Protein AF-A0A6V8K6U1-F1 (afdb_monomer_lite)

Foldseek 3Di:
DFLQVPDDPVRVVVLVVVLPDPVVVVLCVVVVNPSRLSSQQSVLQVVQVVPPPDGVVVLVPQPSVVCRVVRHHSVVSSVVSVVVVCVPPDPPDPDD

Structure (mmCIF, N/CA/C/O backbone):
data_AF-A0A6V8K6U1-F1
#
_entry.id   AF-A0A6V8K6U1-F1
#
loop_
_atom_site.group_PDB
_atom_site.id
_atom_site.type_symbol
_atom_site.label_atom_id
_atom_site.label_alt_id
_atom_site.label_comp_id
_atom_site.label_asym_id
_atom_site.label_entity_id
_atom_site.label_seq_id
_atom_site.pdbx_PDB_ins_code
_atom_site.Cartn_x
_atom_site.Cartn_y
_atom_site.Cartn_z
_atom_site.occupancy
_atom_site.B_iso_or_equiv
_atom_site.auth_seq_id
_atom_site.auth_comp_id
_atom_site.auth_asym_id
_atom_site.auth_atom_id
_atom_site.pdbx_PDB_model_num
ATOM 1 N N . MET A 1 1 ? -10.535 -13.620 4.752 1.00 70.25 1 MET A N 1
ATOM 2 C CA . MET A 1 1 ? -9.834 -12.761 5.729 1.00 70.25 1 MET A CA 1
ATOM 3 C C . MET A 1 1 ? -8.554 -12.266 5.084 1.00 70.25 1 MET A C 1
ATOM 5 O O . MET A 1 1 ? -7.678 -13.071 4.781 1.00 70.25 1 MET A O 1
ATOM 9 N N . THR A 1 2 ? -8.513 -10.972 4.802 1.00 85.06 2 THR A N 1
ATOM 10 C CA . THR A 1 2 ? -7.471 -10.275 4.040 1.00 85.06 2 THR A CA 1
ATOM 11 C C . THR A 1 2 ? -6.296 -9.868 4.932 1.00 85.06 2 THR A C 1
ATOM 13 O O . THR A 1 2 ? -6.357 -9.999 6.156 1.00 85.06 2 THR A O 1
ATOM 16 N N . TRP A 1 3 ? -5.209 -9.358 4.342 1.00 91.50 3 TRP A N 1
ATOM 17 C CA . TRP A 1 3 ? -4.111 -8.766 5.118 1.00 91.50 3 TRP A CA 1
ATOM 18 C C . TRP A 1 3 ? -4.590 -7.601 6.000 1.00 91.50 3 TRP A C 1
ATOM 20 O O . TRP A 1 3 ? -4.124 -7.461 7.133 1.00 91.50 3 TRP A O 1
ATOM 30 N N . TRP A 1 4 ? -5.544 -6.804 5.506 1.00 89.50 4 TRP A N 1
ATOM 31 C CA . TRP A 1 4 ? -6.114 -5.664 6.224 1.00 89.50 4 TRP A CA 1
ATOM 32 C C . TRP A 1 4 ? -6.865 -6.084 7.494 1.00 89.50 4 TRP A C 1
ATOM 34 O O . TRP A 1 4 ? -6.661 -5.492 8.556 1.00 89.50 4 TRP A O 1
ATOM 44 N N . ASP A 1 5 ? -7.645 -7.166 7.412 1.00 89.19 5 ASP A N 1
ATOM 45 C CA . ASP A 1 5 ? -8.419 -7.708 8.541 1.00 89.19 5 ASP A CA 1
ATOM 46 C C . ASP A 1 5 ? -7.528 -8.206 9.693 1.00 89.19 5 ASP A C 1
ATOM 48 O O . ASP A 1 5 ? -7.988 -8.358 10.821 1.00 89.19 5 ASP A O 1
ATOM 52 N N . ARG A 1 6 ? -6.247 -8.480 9.414 1.00 90.62 6 ARG A N 1
ATOM 53 C CA . ARG A 1 6 ? -5.262 -8.945 10.404 1.00 90.62 6 ARG A CA 1
ATOM 54 C C . ARG A 1 6 ? -4.547 -7.800 11.127 1.00 90.62 6 ARG A C 1
ATOM 56 O O . ARG A 1 6 ? -3.770 -8.067 12.041 1.00 90.62 6 ARG A O 1
ATOM 63 N N . GLN A 1 7 ? -4.753 -6.551 10.707 1.00 90.44 7 GLN A N 1
ATOM 64 C CA . GLN A 1 7 ? -4.106 -5.394 11.323 1.00 90.44 7 GLN A CA 1
ATOM 65 C C . GLN A 1 7 ? -4.836 -4.972 12.599 1.00 90.44 7 GLN A C 1
ATOM 67 O O . GLN A 1 7 ? -6.062 -4.983 12.672 1.00 90.44 7 GLN A O 1
ATOM 72 N N . THR A 1 8 ? -4.079 -4.546 13.606 1.00 92.69 8 THR A N 1
ATOM 73 C CA . THR A 1 8 ? -4.651 -3.955 14.824 1.00 92.69 8 THR A CA 1
ATOM 74 C C . THR A 1 8 ? -5.183 -2.546 14.551 1.00 92.69 8 THR A C 1
ATOM 76 O O . THR A 1 8 ? -4.698 -1.857 13.653 1.00 92.69 8 THR A O 1
ATOM 79 N N . ALA A 1 9 ? -6.118 -2.060 15.374 1.00 87.94 9 ALA A N 1
ATOM 80 C CA . ALA A 1 9 ? -6.650 -0.696 15.253 1.00 87.94 9 ALA A CA 1
ATOM 81 C C . ALA A 1 9 ? -5.540 0.377 15.243 1.00 87.94 9 ALA A C 1
ATOM 83 O O . ALA A 1 9 ? -5.588 1.324 14.461 1.00 87.94 9 ALA A O 1
ATOM 84 N N . HIS A 1 10 ? -4.490 0.184 16.048 1.00 89.88 10 HIS A N 1
ATOM 85 C CA . HIS A 1 10 ? -3.325 1.070 16.083 1.00 89.88 10 HIS A CA 1
ATOM 86 C C . HIS A 1 10 ? -2.575 1.126 14.739 1.00 89.88 10 HIS A C 1
ATOM 88 O O . HIS A 1 10 ? -2.087 2.181 14.347 1.00 89.88 10 HIS A O 1
ATOM 94 N N . GLN A 1 11 ? -2.489 0.007 14.013 1.00 88.81 11 GLN A N 1
ATOM 95 C CA . GLN A 1 11 ? -1.857 -0.054 12.690 1.00 88.81 11 GLN A CA 1
ATOM 96 C C . GLN A 1 11 ? -2.772 0.487 11.586 1.00 88.81 11 GLN A C 1
ATOM 98 O O . GLN A 1 11 ? -2.289 1.109 10.643 1.00 88.81 11 GLN A O 1
ATOM 103 N N . GLN A 1 12 ? -4.085 0.282 11.705 1.00 90.94 12 GLN A N 1
ATOM 104 C CA . GLN A 1 12 ? -5.058 0.733 10.709 1.00 90.94 12 GLN A CA 1
ATOM 105 C C . GLN A 1 12 ? -5.203 2.259 10.673 1.00 90.94 12 GLN A C 1
ATOM 107 O O . GLN A 1 12 ? -5.328 2.825 9.590 1.00 90.94 12 GLN A O 1
ATOM 112 N N . LEU A 1 13 ? -5.142 2.938 11.824 1.00 90.12 13 LEU A N 1
ATOM 113 C CA . LEU A 1 13 ? -5.306 4.395 11.935 1.00 90.12 13 LEU A CA 1
ATOM 114 C C . LEU A 1 13 ? -4.389 5.218 11.004 1.00 90.12 13 LEU A C 1
ATOM 116 O O . LEU A 1 13 ? -4.915 6.005 10.212 1.00 90.12 13 LEU A O 1
ATOM 120 N N . PRO A 1 14 ? -3.049 5.063 11.034 1.00 91.56 14 PRO A N 1
ATOM 121 C CA . PRO A 1 14 ? -2.172 5.829 10.149 1.00 91.56 14 PRO A CA 1
ATOM 122 C C . PRO A 1 14 ? -2.378 5.479 8.670 1.00 91.56 14 PRO A C 1
ATOM 124 O O . PRO A 1 14 ? -2.253 6.351 7.812 1.00 91.56 14 PRO A O 1
ATOM 127 N N . ILE A 1 15 ? -2.736 4.229 8.356 1.00 92.25 15 ILE A N 1
ATOM 128 C CA . ILE A 1 15 ? -2.993 3.794 6.977 1.00 92.25 15 ILE A CA 1
ATOM 129 C C . ILE A 1 15 ? -4.287 4.426 6.453 1.00 92.25 15 ILE A C 1
ATOM 131 O O . ILE A 1 15 ? -4.302 4.970 5.352 1.00 92.25 15 ILE A O 1
ATOM 135 N N . ALA A 1 16 ? -5.349 4.430 7.260 1.00 91.56 16 ALA A N 1
ATOM 136 C CA . ALA A 1 16 ? -6.616 5.072 6.929 1.00 91.56 16 ALA A CA 1
ATOM 137 C C . ALA A 1 16 ? -6.451 6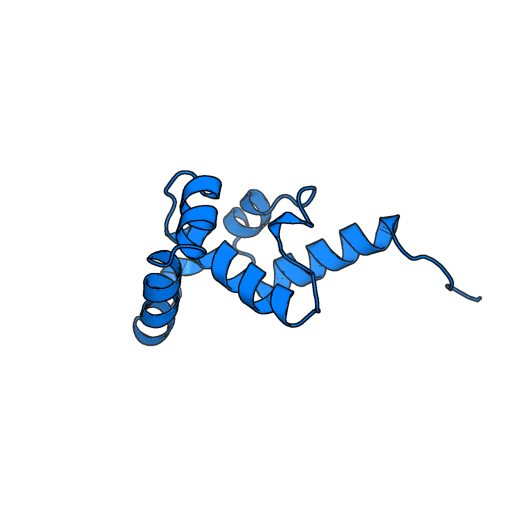.589 6.735 1.00 91.56 16 ALA A C 1
ATOM 139 O O . ALA A 1 16 ? -6.956 7.147 5.760 1.00 91.56 16 ALA A O 1
ATOM 140 N N . ALA A 1 17 ? -5.677 7.252 7.601 1.00 92.06 17 ALA A N 1
ATOM 141 C CA . ALA A 1 17 ? -5.326 8.662 7.426 1.00 92.06 17 ALA A CA 1
ATOM 142 C C . ALA A 1 17 ? -4.548 8.900 6.118 1.00 92.06 17 ALA A C 1
ATOM 144 O O . ALA A 1 17 ? -4.816 9.858 5.392 1.00 92.06 17 ALA A O 1
ATOM 145 N N . GLY A 1 18 ? -3.624 7.998 5.777 1.00 91.44 18 GLY A N 1
ATOM 146 C CA . GLY A 1 18 ? -2.902 8.029 4.509 1.00 91.44 18 GLY A CA 1
ATOM 147 C C . GLY A 1 18 ? -3.817 7.860 3.290 1.00 91.44 18 GLY A C 1
ATOM 148 O O . GLY A 1 18 ? -3.647 8.585 2.309 1.00 91.44 18 GLY A O 1
ATOM 149 N N . LEU A 1 19 ? -4.822 6.981 3.357 1.00 92.69 19 LEU A N 1
ATOM 150 C CA . LEU A 1 19 ? -5.819 6.790 2.294 1.00 92.69 19 LEU A CA 1
ATOM 151 C C . LEU A 1 19 ? -6.706 8.021 2.072 1.00 92.69 19 LEU A C 1
ATOM 153 O O . LEU A 1 19 ? -7.062 8.311 0.931 1.00 92.69 19 LEU A O 1
ATOM 157 N N . ALA A 1 20 ? -7.001 8.781 3.128 1.00 91.94 20 ALA A N 1
ATOM 158 C CA . ALA A 1 20 ? -7.752 10.035 3.036 1.00 91.94 20 ALA A CA 1
ATOM 159 C C . ALA A 1 20 ? -6.958 11.185 2.378 1.00 91.94 20 ALA A C 1
ATOM 161 O O . ALA A 1 20 ? -7.525 12.226 2.044 1.00 91.94 20 AL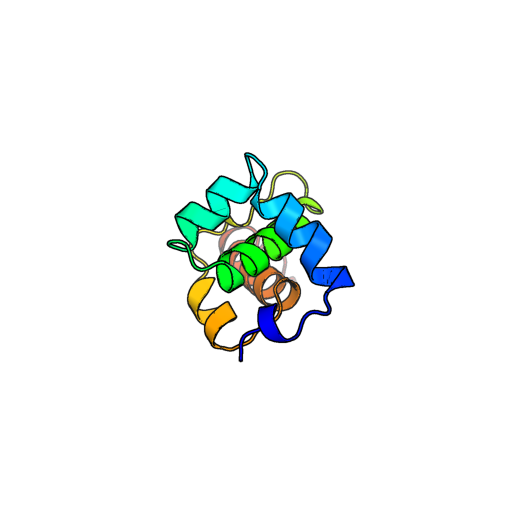A A O 1
ATOM 162 N N . SER A 1 21 ? -5.645 11.026 2.180 1.00 91.94 21 SER A N 1
ATOM 163 C CA . SER A 1 21 ? -4.809 12.038 1.530 1.00 91.94 21 SER A CA 1
ATOM 164 C C . SER A 1 21 ? -4.992 12.073 0.005 1.00 91.94 21 SER A C 1
ATOM 166 O O . SER A 1 21 ? -5.455 11.117 -0.620 1.00 91.94 21 SER A O 1
ATOM 168 N N . LYS A 1 22 ? -4.528 13.157 -0.638 1.00 89.31 22 LYS A N 1
ATOM 169 C CA . LYS A 1 22 ? -4.510 13.273 -2.110 1.00 89.31 22 LYS A CA 1
ATOM 170 C C . LYS A 1 22 ? -3.781 12.095 -2.773 1.00 89.31 22 LYS A C 1
ATOM 172 O O . LYS A 1 22 ? -4.272 11.569 -3.767 1.00 89.31 22 LYS A O 1
ATOM 177 N N . ARG A 1 23 ? -2.650 11.657 -2.211 1.00 85.94 23 ARG A N 1
ATOM 178 C CA . ARG A 1 23 ? -1.905 10.481 -2.693 1.00 85.94 23 ARG A CA 1
ATOM 179 C C . ARG A 1 23 ? -2.692 9.189 -2.451 1.00 85.94 23 ARG A C 1
ATOM 181 O O . ARG A 1 23 ? -2.845 8.392 -3.366 1.00 85.94 23 ARG A O 1
ATOM 188 N N . GLY A 1 24 ? -3.276 9.034 -1.264 1.00 88.81 24 GLY A N 1
ATOM 189 C CA . GLY A 1 24 ? -4.156 7.913 -0.914 1.00 88.81 24 GLY A CA 1
ATOM 190 C C . GLY A 1 24 ? -5.312 7.699 -1.895 1.00 88.81 24 GLY A C 1
ATOM 191 O O . GLY A 1 24 ? -5.609 6.566 -2.276 1.00 88.81 24 GLY A O 1
ATOM 192 N N . SER A 1 25 ? -5.899 8.794 -2.391 1.00 91.25 25 SER A N 1
ATOM 193 C CA . SER A 1 25 ? -6.997 8.746 -3.364 1.00 91.25 25 SER A CA 1
ATOM 194 C C . SER A 1 25 ? -6.634 8.046 -4.681 1.00 91.25 25 SER A C 1
ATOM 196 O O . SER A 1 25 ? -7.511 7.481 -5.335 1.00 91.25 25 SER A O 1
ATOM 198 N N . GLN A 1 26 ? -5.352 8.034 -5.065 1.00 91.00 26 GLN A N 1
ATOM 199 C CA . GLN A 1 26 ? -4.886 7.319 -6.254 1.00 91.00 26 GLN A CA 1
ATOM 200 C C . GLN A 1 26 ? -4.967 5.802 -6.045 1.00 91.00 26 GLN A C 1
ATOM 202 O O . GLN A 1 26 ? -5.489 5.101 -6.910 1.00 91.00 26 GLN A O 1
ATOM 207 N N . PHE A 1 27 ? -4.558 5.305 -4.874 1.00 92.12 27 PHE A N 1
ATOM 208 C CA . PHE A 1 27 ? -4.668 3.883 -4.531 1.00 92.12 27 PHE A CA 1
ATOM 209 C C . PHE A 1 27 ? -6.120 3.439 -4.378 1.00 92.12 27 PHE A C 1
ATOM 211 O O . PHE A 1 27 ? -6.470 2.356 -4.830 1.00 92.12 27 PHE A O 1
ATOM 218 N N . MET A 1 28 ? -6.987 4.292 -3.826 1.00 93.88 28 MET A N 1
ATOM 219 C CA . MET A 1 28 ? -8.428 4.018 -3.758 1.00 93.88 28 MET A CA 1
ATOM 220 C C . MET A 1 28 ? -9.060 3.861 -5.145 1.00 93.88 28 MET A C 1
ATOM 222 O O . MET A 1 28 ? -9.858 2.947 -5.361 1.00 93.88 28 MET A O 1
ATOM 226 N N . ARG A 1 29 ? -8.686 4.726 -6.098 1.00 92.06 29 ARG A N 1
ATOM 227 C CA . ARG A 1 29 ? -9.141 4.621 -7.492 1.00 92.06 29 ARG A CA 1
ATOM 228 C C . ARG A 1 29 ? -8.616 3.355 -8.158 1.00 92.06 29 ARG A C 1
ATOM 230 O O . ARG A 1 29 ? -9.401 2.643 -8.772 1.00 92.06 29 ARG A O 1
ATOM 237 N N . TYR A 1 30 ? -7.324 3.065 -8.004 1.00 90.12 30 TYR A N 1
ATOM 238 C CA . TYR A 1 30 ? -6.706 1.855 -8.552 1.00 90.12 30 TYR A CA 1
ATOM 239 C C . TYR A 1 30 ? -7.362 0.581 -7.999 1.00 90.12 30 TYR A C 1
ATOM 241 O O . TYR A 1 30 ? -7.653 -0.348 -8.742 1.00 90.12 30 TYR A O 1
ATOM 249 N N . ALA A 1 31 ? -7.656 0.557 -6.699 1.00 92.44 31 ALA A N 1
ATOM 250 C CA . ALA A 1 31 ? -8.271 -0.578 -6.023 1.00 92.44 31 ALA A CA 1
ATOM 251 C C . ALA A 1 31 ? -9.780 -0.734 -6.291 1.00 92.44 31 ALA A C 1
ATOM 253 O O . ALA A 1 31 ? -10.397 -1.642 -5.739 1.00 92.44 31 ALA A O 1
ATOM 254 N N . GLY A 1 32 ? -10.407 0.148 -7.079 1.00 92.06 32 GLY A N 1
ATOM 255 C CA . GLY A 1 32 ? -11.845 0.074 -7.352 1.00 92.06 32 GLY A CA 1
ATOM 256 C C . GLY A 1 32 ? -12.715 0.225 -6.097 1.00 92.06 32 GLY A C 1
ATOM 257 O O . GLY A 1 32 ? -13.739 -0.440 -5.981 1.00 92.06 32 GLY A O 1
ATOM 258 N N . ASN A 1 33 ? -12.309 1.088 -5.157 1.00 87.88 33 ASN A N 1
ATOM 259 C CA . ASN A 1 33 ? -12.923 1.277 -3.831 1.00 87.88 33 ASN A CA 1
ATOM 260 C C . ASN A 1 33 ? -12.774 0.104 -2.839 1.00 87.88 33 ASN A C 1
ATOM 262 O O . ASN A 1 33 ? -13.375 0.139 -1.763 1.00 87.88 33 ASN A O 1
ATOM 266 N N . ASP A 1 34 ? -11.948 -0.902 -3.135 1.00 94.19 34 ASP A N 1
ATOM 267 C CA . ASP A 1 34 ? -11.549 -1.910 -2.148 1.00 94.19 34 ASP A CA 1
ATOM 268 C C . ASP A 1 34 ? -10.573 -1.289 -1.134 1.00 94.19 34 ASP A C 1
ATOM 270 O O . ASP A 1 34 ? -9.383 -1.121 -1.405 1.00 94.19 34 ASP A O 1
ATOM 274 N N . HIS A 1 35 ? -11.083 -0.927 0.047 1.00 92.25 35 HIS A N 1
ATOM 275 C CA . HIS A 1 35 ? -10.285 -0.298 1.103 1.00 92.25 35 HIS A CA 1
ATOM 276 C C . HIS A 1 35 ? -9.120 -1.168 1.581 1.00 92.25 35 HIS A C 1
ATOM 278 O O . HIS A 1 35 ? -8.043 -0.637 1.851 1.00 92.25 35 HIS A O 1
ATOM 284 N N . GLY A 1 36 ? -9.318 -2.484 1.701 1.00 94.00 36 GLY A N 1
ATOM 285 C CA . GLY A 1 36 ? -8.279 -3.382 2.202 1.00 94.00 36 GLY A CA 1
ATOM 286 C C . GLY A 1 36 ? -7.129 -3.497 1.208 1.00 94.00 36 GLY A C 1
ATOM 287 O O . GLY A 1 36 ? -5.959 -3.413 1.589 1.00 94.00 36 GLY A O 1
ATOM 288 N N . PHE A 1 37 ? -7.467 -3.592 -0.078 1.00 95.38 37 PHE A N 1
ATOM 289 C CA . PHE A 1 37 ? -6.474 -3.611 -1.142 1.00 95.38 37 PHE A CA 1
ATOM 290 C C . PHE A 1 37 ? -5.788 -2.247 -1.316 1.00 95.38 37 PHE A C 1
ATOM 292 O O . PHE A 1 37 ? -4.565 -2.184 -1.421 1.00 95.38 37 PHE A O 1
ATOM 299 N N . ALA A 1 38 ? -6.530 -1.138 -1.251 1.00 94.75 38 ALA A N 1
ATOM 300 C CA . ALA A 1 38 ? -5.953 0.206 -1.309 1.00 94.75 38 ALA A CA 1
ATOM 301 C C . ALA A 1 38 ? -4.977 0.470 -0.152 1.00 94.75 38 ALA A C 1
ATOM 303 O O . ALA A 1 38 ? -3.888 1.006 -0.366 1.00 94.75 38 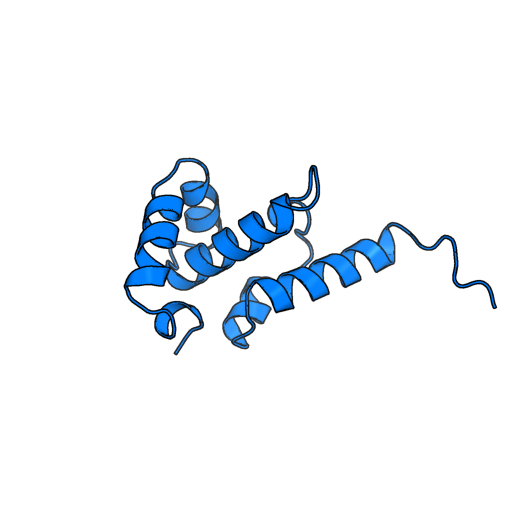ALA A O 1
ATOM 304 N N . ALA A 1 39 ? -5.343 0.069 1.069 1.00 95.19 39 ALA A N 1
ATOM 305 C CA . ALA A 1 39 ? -4.482 0.143 2.247 1.00 95.19 39 ALA A CA 1
ATOM 306 C C . ALA A 1 39 ? -3.186 -0.650 2.040 1.00 95.19 39 ALA A C 1
ATOM 308 O O . ALA A 1 39 ? -2.094 -0.161 2.331 1.00 95.19 39 ALA A O 1
ATOM 309 N N . TRP A 1 40 ? -3.309 -1.861 1.501 1.00 96.06 40 TRP A N 1
ATOM 310 C CA . TRP A 1 40 ? -2.182 -2.731 1.196 1.00 96.06 40 TRP A CA 1
ATOM 311 C C . TRP A 1 40 ? -1.236 -2.107 0.153 1.00 96.06 40 TRP A C 1
ATOM 313 O O . TRP A 1 40 ? -0.023 -2.076 0.372 1.00 96.06 40 TRP A O 1
ATOM 323 N N . LEU A 1 41 ? -1.782 -1.523 -0.921 1.00 94.62 41 LEU A N 1
ATOM 324 C CA . LEU A 1 41 ? -1.019 -0.817 -1.958 1.00 94.62 41 LEU A CA 1
ATOM 325 C C . LEU A 1 41 ? -0.300 0.415 -1.404 1.00 94.62 41 LEU A C 1
ATOM 327 O O . LEU A 1 41 ? 0.884 0.604 -1.660 1.00 94.62 41 LEU A O 1
ATOM 331 N N . LEU A 1 42 ? -0.981 1.230 -0.596 1.00 93.75 42 LEU A N 1
ATOM 332 C CA . LEU A 1 42 ? -0.380 2.414 0.020 1.00 93.75 42 LEU A CA 1
ATOM 333 C C . LEU A 1 42 ? 0.830 2.046 0.894 1.00 93.75 42 LEU A C 1
ATOM 335 O O . LEU A 1 42 ? 1.843 2.752 0.894 1.00 93.75 42 LEU A O 1
ATOM 339 N N . VAL A 1 43 ? 0.743 0.940 1.636 1.00 93.69 43 VAL A N 1
ATOM 340 C CA . VAL A 1 43 ? 1.866 0.432 2.433 1.00 93.69 43 VAL A CA 1
ATOM 341 C C . VAL A 1 43 ? 2.995 -0.059 1.529 1.00 93.69 43 VAL A C 1
ATOM 343 O O . VAL A 1 43 ? 4.148 0.283 1.787 1.00 93.69 43 VAL A O 1
ATOM 346 N N . ALA A 1 44 ? 2.689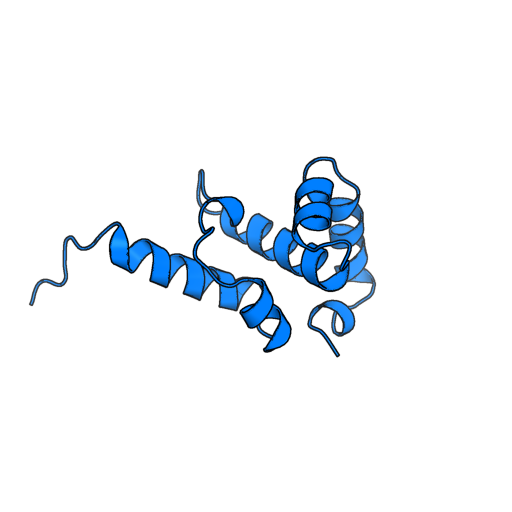 -0.801 0.459 1.00 92.94 44 ALA A N 1
ATOM 347 C CA . ALA A 1 44 ? 3.691 -1.223 -0.522 1.00 92.94 44 ALA A CA 1
ATOM 348 C C . ALA A 1 44 ? 4.415 -0.014 -1.143 1.00 92.94 44 ALA A C 1
ATOM 350 O O . ALA A 1 44 ? 5.641 0.016 -1.169 1.00 92.94 44 ALA A O 1
ATOM 351 N N . ASP A 1 45 ? 3.687 1.029 -1.538 1.00 91.12 45 ASP A N 1
ATOM 352 C CA . ASP A 1 45 ? 4.257 2.256 -2.105 1.00 91.12 45 ASP A CA 1
ATOM 353 C C . ASP A 1 45 ? 5.082 3.055 -1.090 1.00 91.12 45 ASP A C 1
ATOM 355 O O . ASP A 1 45 ? 6.128 3.613 -1.406 1.00 91.12 45 ASP A O 1
ATOM 359 N N . THR A 1 46 ? 4.661 3.075 0.173 1.00 89.81 46 THR A N 1
ATOM 360 C CA . THR A 1 46 ? 5.436 3.701 1.254 1.00 89.81 46 THR A CA 1
ATOM 361 C C . THR A 1 46 ? 6.759 2.973 1.499 1.00 89.81 46 THR A C 1
ATOM 363 O O . THR A 1 46 ? 7.763 3.608 1.823 1.00 89.81 46 THR A O 1
ATOM 366 N N . LEU A 1 47 ? 6.778 1.649 1.331 1.00 89.06 47 LEU A N 1
ATOM 367 C CA . LEU A 1 47 ? 8.006 0.857 1.369 1.00 89.06 47 LEU A CA 1
ATOM 368 C C . LEU A 1 47 ? 8.863 1.095 0.117 1.00 89.06 47 LEU A C 1
ATOM 370 O O . LEU A 1 47 ? 10.078 1.225 0.255 1.00 89.06 47 LEU A O 1
ATOM 374 N N . ALA A 1 48 ? 8.244 1.215 -1.061 1.00 85.19 48 ALA A N 1
ATOM 375 C CA . ALA A 1 48 ? 8.923 1.472 -2.331 1.00 85.19 48 ALA A CA 1
ATOM 376 C C . ALA A 1 48 ? 9.656 2.819 -2.336 1.00 85.19 48 ALA A C 1
ATOM 378 O O . ALA A 1 48 ? 10.820 2.857 -2.710 1.00 85.19 48 ALA A O 1
ATOM 379 N N . LEU A 1 49 ? 9.048 3.883 -1.794 1.00 79.75 49 LEU A N 1
ATOM 380 C CA . LEU A 1 49 ? 9.660 5.218 -1.702 1.00 79.75 49 LEU A CA 1
ATOM 381 C C . LEU A 1 49 ? 10.948 5.293 -0.866 1.00 79.75 49 LEU A C 1
ATOM 383 O O . LEU A 1 49 ? 11.634 6.315 -0.890 1.00 79.75 49 LEU A O 1
ATOM 387 N N . ARG A 1 50 ? 11.300 4.240 -0.116 1.00 77.81 50 ARG A N 1
ATOM 388 C CA . ARG A 1 50 ? 12.641 4.132 0.486 1.00 77.81 50 ARG A CA 1
ATOM 389 C C . ARG A 1 50 ? 13.735 3.995 -0.579 1.00 77.81 50 ARG A C 1
ATOM 391 O O . ARG A 1 50 ? 14.899 4.242 -0.281 1.00 77.81 50 ARG A O 1
ATOM 398 N N . HIS A 1 51 ? 13.352 3.639 -1.801 1.00 71.62 51 HIS A N 1
ATOM 399 C CA . HIS A 1 51 ? 14.164 3.674 -3.003 1.00 71.62 51 HIS A CA 1
ATOM 400 C C . HIS A 1 51 ? 13.837 4.969 -3.768 1.00 71.62 51 HIS A C 1
ATOM 402 O O . HIS A 1 51 ? 12.682 5.184 -4.148 1.00 71.62 51 HIS A O 1
ATOM 408 N N . PRO A 1 52 ? 14.816 5.871 -3.966 1.00 71.56 52 PRO A N 1
ATOM 409 C CA . PRO A 1 52 ? 14.575 7.151 -4.622 1.00 71.56 52 PRO A CA 1
ATOM 410 C C . PRO A 1 52 ? 13.960 6.973 -6.013 1.00 71.56 52 PRO A C 1
ATOM 412 O O . PRO A 1 52 ? 14.541 6.311 -6.867 1.00 71.56 52 PRO A O 1
ATOM 415 N N . GLY A 1 53 ? 12.800 7.594 -6.236 1.00 66.50 53 GLY A N 1
ATOM 416 C CA . GLY A 1 53 ? 12.141 7.619 -7.543 1.00 66.50 53 GLY A CA 1
ATOM 417 C C . GLY A 1 53 ? 11.373 6.352 -7.926 1.00 66.50 53 GLY A C 1
ATOM 418 O O . GLY A 1 53 ? 10.991 6.251 -9.083 1.00 66.50 53 GLY A O 1
ATOM 419 N N . VAL A 1 54 ? 11.134 5.417 -6.997 1.00 75.81 54 VAL A N 1
ATOM 420 C CA . VAL A 1 54 ? 10.369 4.188 -7.271 1.00 75.81 54 VAL A CA 1
ATOM 421 C C . VAL A 1 54 ? 9.003 4.238 -6.586 1.00 75.81 54 VAL A C 1
ATOM 423 O O . VAL A 1 54 ? 8.914 4.241 -5.356 1.00 75.81 54 VAL A O 1
ATOM 426 N N . SER A 1 55 ? 7.935 4.238 -7.383 1.00 82.25 55 SER A N 1
ATOM 427 C CA . SER A 1 55 ? 6.563 3.969 -6.946 1.00 82.25 55 SER A CA 1
ATOM 428 C C . SER A 1 55 ? 6.119 2.581 -7.404 1.00 82.25 55 SER A C 1
ATOM 430 O O . SER A 1 55 ? 6.567 2.068 -8.426 1.00 82.25 55 SER A O 1
ATOM 432 N N . ILE A 1 56 ? 5.166 1.972 -6.694 1.00 83.00 56 ILE A N 1
ATOM 433 C CA . ILE A 1 56 ? 4.525 0.738 -7.186 1.00 83.00 56 ILE A CA 1
ATOM 434 C C . ILE A 1 56 ? 3.779 0.952 -8.507 1.00 83.00 56 ILE A C 1
ATOM 436 O O . ILE A 1 56 ? 3.525 -0.009 -9.226 1.00 83.00 56 ILE A O 1
ATOM 440 N N . LEU A 1 57 ? 3.422 2.201 -8.821 1.00 80.38 57 LEU A N 1
ATOM 441 C CA . LEU A 1 57 ? 2.791 2.556 -10.088 1.00 80.38 57 LEU A CA 1
ATOM 442 C C . LEU A 1 57 ? 3.774 2.472 -11.264 1.00 80.38 57 LEU A C 1
ATOM 444 O O . LEU A 1 57 ? 3.330 2.256 -12.386 1.00 80.38 57 LEU A O 1
ATOM 448 N N . ASP A 1 58 ? 5.081 2.578 -11.003 1.00 78.81 58 ASP A N 1
ATOM 449 C CA . ASP A 1 58 ? 6.135 2.373 -12.006 1.00 78.81 58 ASP A CA 1
ATOM 450 C C . ASP A 1 58 ? 6.397 0.878 -12.255 1.00 78.81 58 ASP A C 1
ATOM 452 O O . ASP A 1 58 ? 6.958 0.494 -13.275 1.00 78.81 58 ASP A O 1
ATOM 456 N N . LEU A 1 59 ? 5.950 0.019 -11.337 1.00 76.75 59 LEU A N 1
ATOM 457 C CA . LEU A 1 59 ? 6.023 -1.441 -11.419 1.00 76.75 59 LEU A CA 1
ATOM 458 C C . LEU A 1 59 ? 4.708 -2.014 -11.984 1.00 76.75 59 LEU A C 1
ATOM 460 O O . LEU A 1 59 ? 4.165 -2.991 -11.460 1.00 76.75 59 LEU A O 1
ATOM 464 N N . SER A 1 60 ? 4.146 -1.366 -13.011 1.00 65.81 60 SER A N 1
ATOM 465 C CA . SER A 1 60 ? 2.782 -1.621 -13.499 1.00 65.81 60 SER A CA 1
ATOM 466 C C . SER A 1 60 ? 2.543 -3.038 -14.026 1.00 65.81 60 SER A C 1
ATOM 468 O O . SER A 1 60 ? 1.399 -3.488 -14.032 1.00 65.81 60 SER A O 1
ATOM 470 N N . ASP A 1 61 ? 3.600 -3.747 -14.428 1.00 72.69 61 ASP A N 1
ATOM 471 C CA . ASP A 1 61 ? 3.514 -5.112 -14.962 1.00 72.69 61 ASP A CA 1
ATOM 472 C C . ASP A 1 61 ? 3.346 -6.182 -13.869 1.00 72.69 61 ASP A C 1
ATOM 474 O O . ASP A 1 61 ? 3.059 -7.345 -14.159 1.00 72.69 61 ASP A O 1
ATOM 478 N N . TRP A 1 62 ? 3.492 -5.811 -12.592 1.00 85.25 62 TRP A N 1
ATOM 479 C CA . TRP A 1 62 ? 3.280 -6.734 -11.484 1.00 85.25 62 TRP A CA 1
ATOM 480 C C . TRP A 1 62 ? 1.794 -6.867 -11.129 1.00 85.25 62 TRP A C 1
ATOM 482 O O . TRP A 1 62 ? 1.086 -5.881 -10.914 1.00 85.25 62 TRP A O 1
ATOM 492 N N . ASN A 1 63 ? 1.315 -8.107 -10.983 1.00 90.38 63 ASN A N 1
ATOM 493 C CA . ASN A 1 63 ? -0.068 -8.372 -10.594 1.00 90.38 63 ASN A CA 1
ATOM 494 C C . ASN A 1 63 ? -0.281 -8.181 -9.081 1.00 90.38 63 ASN A C 1
ATOM 496 O O . ASN A 1 63 ? -0.338 -9.131 -8.295 1.00 90.38 63 ASN A O 1
ATOM 500 N N . TRP A 1 64 ? -0.416 -6.920 -8.669 1.00 92.06 64 TRP A N 1
ATOM 501 C CA . TRP A 1 64 ? -0.630 -6.537 -7.273 1.00 92.06 64 TRP A CA 1
ATOM 502 C C . TRP A 1 64 ? -1.888 -7.159 -6.663 1.00 92.06 64 TRP A C 1
ATOM 504 O O . TRP A 1 64 ? -1.879 -7.544 -5.492 1.00 92.06 64 TRP A O 1
ATOM 514 N N . ARG A 1 65 ? -2.964 -7.265 -7.453 1.00 93.56 65 ARG A N 1
ATOM 515 C CA . ARG A 1 65 ? -4.248 -7.798 -6.986 1.00 93.56 65 ARG A CA 1
ATOM 516 C C . ARG A 1 65 ? -4.128 -9.270 -6.617 1.00 93.56 65 ARG A C 1
ATOM 518 O O . ARG A 1 65 ? -4.557 -9.666 -5.540 1.00 93.56 65 ARG A O 1
ATOM 525 N N . GLU A 1 66 ? -3.488 -10.057 -7.472 1.00 92.69 66 GLU A N 1
ATOM 526 C CA . GLU A 1 66 ? -3.287 -11.481 -7.220 1.00 92.69 66 GLU A CA 1
ATOM 527 C C . GLU A 1 66 ? -2.402 -11.726 -5.991 1.00 92.69 66 GLU A C 1
ATOM 529 O O . GLU A 1 66 ? -2.737 -12.564 -5.158 1.00 92.69 66 GLU A O 1
ATOM 534 N N . ALA A 1 67 ? -1.320 -10.959 -5.816 1.00 93.31 67 ALA A N 1
ATOM 535 C CA . ALA A 1 67 ? -0.479 -11.062 -4.621 1.00 93.31 67 ALA A CA 1
ATOM 536 C C . ALA A 1 67 ? -1.272 -10.771 -3.330 1.00 93.31 67 ALA A C 1
ATOM 538 O O . ALA A 1 67 ? -1.134 -11.481 -2.330 1.00 93.31 67 ALA A O 1
ATOM 539 N N . TYR A 1 68 ? -2.146 -9.760 -3.360 1.00 94.44 68 TYR A N 1
ATOM 540 C CA . TYR A 1 68 ? -3.043 -9.452 -2.248 1.00 94.44 68 TYR A CA 1
ATOM 541 C C . TYR A 1 68 ? -4.048 -10.579 -1.975 1.00 94.44 68 TYR A C 1
ATOM 543 O O . TYR A 1 68 ? -4.194 -11.000 -0.825 1.00 94.44 68 TYR A O 1
ATOM 551 N N . ASP A 1 69 ? -4.701 -11.101 -3.015 1.00 93.75 69 ASP A N 1
ATOM 552 C CA . ASP A 1 69 ? -5.711 -12.157 -2.888 1.00 93.75 69 ASP A CA 1
ATOM 553 C C . ASP A 1 69 ? -5.094 -13.493 -2.413 1.00 93.75 69 ASP A C 1
ATOM 555 O O . ASP A 1 69 ? -5.730 -14.234 -1.660 1.00 93.75 69 ASP A O 1
ATOM 559 N N . ARG A 1 70 ? -3.818 -13.768 -2.739 1.00 92.56 7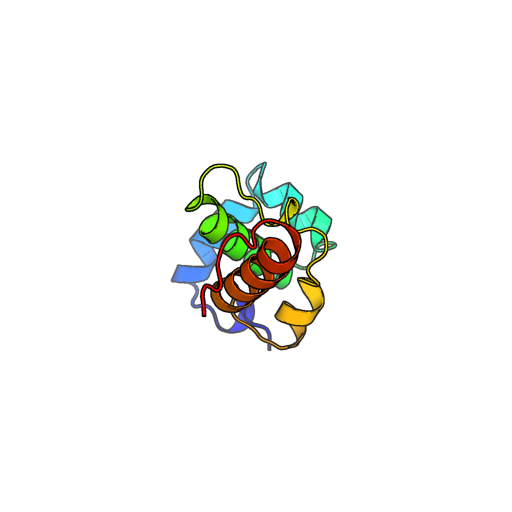0 ARG A N 1
ATOM 560 C CA . ARG A 1 70 ? -3.027 -14.880 -2.163 1.00 92.56 70 ARG A CA 1
ATOM 561 C C . ARG A 1 70 ? -2.649 -14.672 -0.690 1.00 92.56 70 ARG A C 1
ATOM 563 O O . ARG A 1 70 ? -2.134 -15.586 -0.047 1.00 92.56 70 ARG A O 1
ATOM 570 N N . GLY A 1 71 ? -2.914 -13.491 -0.134 1.00 92.50 71 GLY A N 1
ATOM 571 C CA . GLY A 1 71 ? -2.639 -13.155 1.261 1.00 92.50 71 GLY A CA 1
ATOM 572 C C . GLY A 1 71 ? -1.187 -12.768 1.535 1.00 92.50 71 GLY A C 1
ATOM 573 O O . GLY A 1 71 ? -0.742 -12.859 2.684 1.00 92.50 71 GLY A O 1
ATOM 574 N N . GLU A 1 72 ? -0.442 -12.343 0.514 1.00 94.19 72 GLU A N 1
ATOM 575 C CA . GLU A 1 72 ? 0.931 -11.878 0.688 1.00 94.19 72 GLU A CA 1
ATOM 576 C C . GLU A 1 72 ? 0.991 -10.553 1.456 1.00 94.19 72 GLU A C 1
ATOM 578 O O . GLU A 1 72 ? 0.073 -9.727 1.443 1.00 94.19 72 GLU A O 1
ATOM 583 N N . THR A 1 73 ? 2.111 -10.319 2.139 1.00 93.75 73 THR A N 1
ATOM 584 C CA . THR A 1 73 ? 2.352 -9.028 2.790 1.00 93.75 73 THR A CA 1
ATOM 585 C C . THR A 1 73 ? 2.828 -7.993 1.765 1.00 93.75 73 THR A C 1
ATOM 587 O O . THR A 1 73 ? 3.544 -8.365 0.828 1.00 93.75 73 THR A O 1
ATOM 590 N N . PRO A 1 74 ? 2.535 -6.690 1.963 1.00 93.12 74 PRO A N 1
ATOM 591 C CA . PRO A 1 74 ? 2.978 -5.632 1.050 1.00 93.12 74 PRO A CA 1
ATOM 592 C C . PRO A 1 74 ? 4.484 -5.677 0.765 1.00 93.12 74 PRO A C 1
ATOM 594 O O . PRO A 1 74 ? 4.920 -5.597 -0.378 1.00 93.12 74 PRO A O 1
ATOM 597 N N . GLY A 1 75 ? 5.297 -5.886 1.807 1.00 91.06 75 GLY A N 1
ATOM 598 C CA . GLY A 1 75 ? 6.753 -5.960 1.674 1.00 91.06 75 GLY A CA 1
ATOM 599 C C . GLY A 1 75 ? 7.274 -7.245 1.019 1.00 91.06 75 GLY A C 1
ATOM 600 O O . GLY A 1 75 ? 8.391 -7.251 0.509 1.00 91.06 75 GLY A O 1
ATOM 601 N N . SER A 1 76 ? 6.514 -8.347 1.033 1.00 92.06 76 SER A N 1
ATOM 602 C CA . SER A 1 76 ? 6.871 -9.562 0.283 1.00 92.06 76 SER A CA 1
ATOM 603 C C . SER A 1 76 ? 6.573 -9.400 -1.202 1.00 92.06 76 SER A C 1
ATOM 605 O O . SER A 1 76 ? 7.418 -9.727 -2.035 1.00 92.06 76 SER A O 1
ATOM 607 N N . ALA A 1 77 ? 5.402 -8.854 -1.529 1.00 92.31 77 ALA A N 1
ATOM 608 C CA . ALA A 1 77 ? 5.017 -8.597 -2.909 1.00 92.31 77 ALA A CA 1
ATOM 609 C C . ALA A 1 77 ? 5.922 -7.543 -3.556 1.00 92.31 77 ALA A C 1
ATOM 611 O O . ALA A 1 77 ? 6.400 -7.762 -4.660 1.00 92.31 77 ALA A O 1
ATOM 612 N N . LEU A 1 78 ? 6.251 -6.457 -2.842 1.00 90.19 78 LEU A N 1
ATOM 613 C CA . LEU A 1 78 ? 7.167 -5.430 -3.344 1.00 90.19 78 LEU A CA 1
ATOM 614 C C . LEU A 1 78 ? 8.547 -5.998 -3.702 1.00 90.19 78 LEU A C 1
ATOM 616 O O . LEU A 1 78 ? 9.080 -5.682 -4.759 1.00 90.19 78 LEU A O 1
ATOM 620 N N . ARG A 1 79 ? 9.118 -6.859 -2.848 1.00 88.00 79 ARG A N 1
ATOM 621 C CA . ARG A 1 79 ? 10.416 -7.497 -3.128 1.00 88.00 79 ARG A CA 1
ATOM 622 C C . ARG A 1 79 ? 10.375 -8.363 -4.384 1.00 88.00 79 ARG A C 1
ATOM 624 O O . ARG A 1 79 ? 11.331 -8.354 -5.148 1.00 88.00 79 ARG A O 1
ATOM 631 N N . GLN A 1 80 ? 9.285 -9.100 -4.595 1.00 88.81 80 GLN A N 1
ATOM 632 C CA . GLN A 1 80 ? 9.109 -9.907 -5.804 1.00 88.81 80 GLN A CA 1
ATOM 633 C C . GLN A 1 80 ? 8.903 -9.027 -7.040 1.00 88.81 80 GLN A C 1
ATOM 635 O O . GLN A 1 80 ? 9.545 -9.266 -8.056 1.00 88.81 80 GLN A O 1
ATOM 640 N N . ALA A 1 81 ? 8.090 -7.973 -6.931 1.00 87.38 81 ALA A N 1
ATOM 641 C CA . ALA A 1 81 ? 7.863 -7.012 -8.005 1.00 87.38 81 ALA A CA 1
ATOM 642 C C . ALA A 1 81 ? 9.170 -6.337 -8.450 1.00 87.38 81 ALA A C 1
ATOM 644 O O . ALA A 1 81 ? 9.456 -6.284 -9.642 1.00 87.38 81 ALA A O 1
ATOM 645 N N . MET A 1 82 ? 9.996 -5.891 -7.496 1.00 83.81 82 MET A N 1
ATOM 646 C CA . MET A 1 82 ? 11.324 -5.334 -7.775 1.00 83.81 82 MET A CA 1
ATOM 647 C C . MET A 1 82 ? 12.236 -6.358 -8.454 1.00 83.81 82 MET A C 1
ATOM 649 O O . MET A 1 82 ? 12.822 -6.045 -9.480 1.00 83.81 82 MET A O 1
ATOM 653 N N . ALA A 1 83 ? 12.292 -7.600 -7.958 1.00 82.38 83 ALA A N 1
ATOM 654 C CA . ALA A 1 83 ? 13.095 -8.651 -8.584 1.00 82.38 83 ALA A CA 1
ATOM 655 C C . ALA A 1 83 ? 12.649 -8.956 -10.028 1.00 82.38 83 ALA A C 1
ATOM 657 O O . ALA A 1 83 ? 13.489 -9.137 -10.908 1.00 82.38 83 ALA A O 1
ATOM 658 N N . CYS A 1 84 ? 11.341 -8.983 -10.297 1.00 78.38 84 CYS A N 1
ATOM 659 C CA . CYS A 1 84 ? 10.804 -9.172 -11.645 1.00 78.38 84 CYS A CA 1
ATOM 660 C C . CYS A 1 84 ? 11.100 -7.986 -12.571 1.00 78.38 84 CYS A C 1
ATOM 662 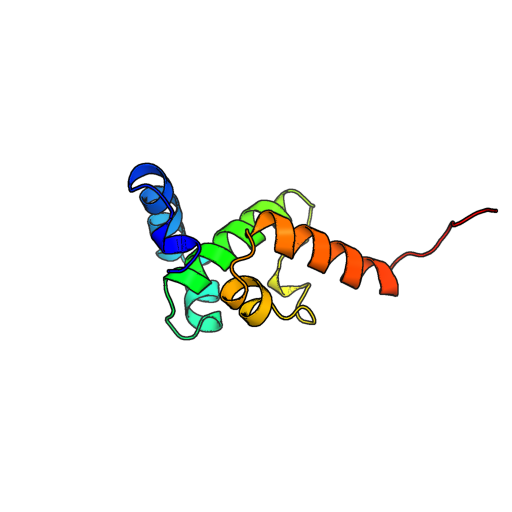O O . CYS A 1 84 ? 11.416 -8.202 -13.737 1.00 78.38 84 CYS A O 1
ATOM 664 N N . ASN A 1 85 ? 11.048 -6.755 -12.059 1.00 69.31 85 ASN A N 1
ATOM 665 C CA . ASN A 1 85 ? 11.373 -5.556 -12.829 1.00 69.31 85 ASN A CA 1
ATOM 666 C C . ASN A 1 85 ? 12.881 -5.452 -13.130 1.00 69.31 85 ASN A C 1
ATOM 668 O O . ASN A 1 85 ? 13.277 -5.182 -14.263 1.00 69.31 85 ASN A O 1
ATOM 672 N N . ASP A 1 86 ? 13.733 -5.772 -12.152 1.00 62.00 86 ASP A N 1
ATOM 673 C CA . ASP A 1 86 ? 15.192 -5.818 -12.315 1.00 62.00 86 ASP A CA 1
ATOM 674 C C . ASP A 1 86 ? 15.630 -6.902 -13.313 1.00 62.00 86 ASP A C 1
ATOM 676 O O . ASP A 1 86 ? 16.639 -6.735 -14.002 1.00 62.00 86 ASP A O 1
ATOM 680 N N . THR A 1 87 ? 14.835 -7.972 -13.469 1.00 53.72 87 THR A N 1
ATOM 681 C CA . THR A 1 87 ? 15.094 -9.055 -14.437 1.00 53.72 87 THR A CA 1
ATOM 682 C C . THR A 1 87 ? 15.126 -8.552 -15.892 1.00 53.72 87 THR A C 1
ATOM 684 O O . THR A 1 87 ? 15.780 -9.177 -16.726 1.00 53.72 87 THR A O 1
ATOM 687 N N . PHE A 1 88 ? 14.505 -7.405 -16.206 1.00 48.22 88 PHE A N 1
ATOM 688 C CA . PHE A 1 88 ? 14.560 -6.785 -17.541 1.00 48.22 88 PHE A CA 1
ATOM 689 C C . PHE A 1 88 ? 15.431 -5.516 -17.621 1.00 48.22 88 PHE A C 1
ATOM 691 O O . PHE A 1 88 ? 15.696 -5.042 -18.725 1.00 48.22 88 PHE A O 1
ATOM 698 N N . GLY A 1 89 ? 15.895 -4.970 -16.488 1.00 49.12 89 GLY A N 1
ATOM 699 C CA . GLY A 1 89 ? 16.543 -3.653 -16.427 1.00 49.12 89 GLY A CA 1
ATOM 700 C C . GLY A 1 89 ? 18.053 -3.647 -16.182 1.00 49.12 89 GLY A C 1
ATOM 701 O O . GLY A 1 89 ? 18.733 -2.759 -16.690 1.00 49.12 89 GLY A O 1
ATOM 702 N N . LEU A 1 90 ? 18.610 -4.609 -15.436 1.00 46.47 90 LEU A N 1
ATOM 703 C CA . LEU A 1 90 ? 20.039 -4.626 -15.101 1.00 46.47 90 LEU A CA 1
ATOM 704 C C . LEU A 1 90 ? 20.550 -6.057 -14.884 1.00 46.47 90 LEU A C 1
ATOM 706 O O . LEU A 1 90 ? 20.615 -6.550 -13.762 1.00 46.47 90 LEU A O 1
ATOM 710 N N . TRP A 1 91 ? 21.031 -6.682 -15.959 1.00 42.25 91 TRP A N 1
ATOM 711 C CA . TRP A 1 91 ? 22.070 -7.707 -15.844 1.00 42.25 91 TRP A CA 1
ATOM 712 C C . TRP A 1 91 ? 23.391 -7.230 -16.456 1.00 42.25 91 TRP A C 1
ATOM 714 O O . TRP A 1 91 ? 23.729 -7.607 -17.578 1.00 42.25 91 TRP A O 1
ATOM 724 N N . PRO A 1 92 ? 24.194 -6.444 -15.724 1.00 44.88 92 PRO A N 1
ATOM 725 C CA . PRO A 1 92 ? 25.636 -6.508 -15.823 1.00 44.88 92 PRO A CA 1
ATOM 726 C C . PRO A 1 92 ? 26.147 -7.303 -14.610 1.00 44.88 92 PRO A C 1
ATOM 728 O O . PRO A 1 92 ? 26.324 -6.749 -13.530 1.00 44.88 92 PRO A O 1
ATOM 731 N N . GLY A 1 93 ? 26.358 -8.611 -14.779 1.00 47.38 93 GLY A N 1
ATOM 732 C CA . GLY A 1 93 ? 27.158 -9.404 -13.837 1.00 47.38 93 GLY A CA 1
ATOM 733 C C . GLY A 1 93 ? 26.414 -10.481 -13.039 1.00 47.38 93 GLY A C 1
ATOM 734 O O . GLY A 1 93 ? 26.221 -10.364 -11.834 1.00 47.38 93 GLY A O 1
ATOM 735 N N . ARG A 1 94 ? 26.147 -11.625 -13.677 1.00 45.53 94 ARG A N 1
ATOM 736 C CA . ARG A 1 94 ? 26.764 -12.854 -13.159 1.00 45.53 94 ARG A CA 1
ATOM 737 C C . ARG A 1 94 ? 28.063 -13.018 -13.927 1.00 45.53 94 ARG A C 1
ATOM 739 O O . ARG A 1 94 ? 28.034 -13.508 -15.054 1.00 45.53 94 ARG A O 1
ATOM 746 N N . ASP A 1 95 ? 29.160 -12.582 -13.329 1.00 52.25 95 ASP A N 1
ATOM 747 C CA . ASP A 1 95 ? 30.435 -13.202 -13.646 1.00 52.25 95 ASP A CA 1
ATOM 748 C C . ASP A 1 95 ? 30.446 -14.569 -12.954 1.00 52.25 95 ASP A C 1
ATOM 750 O O . ASP A 1 95 ? 30.132 -14.674 -11.768 1.00 52.25 95 ASP A O 1
ATOM 754 N N . THR A 1 96 ? 30.667 -15.583 -13.792 1.00 51.81 96 THR A N 1
ATOM 755 C CA . THR A 1 96 ? 31.277 -16.903 -13.541 1.00 51.81 96 THR A CA 1
ATOM 756 C C . THR A 1 96 ? 31.434 -17.378 -12.100 1.00 51.81 96 THR A C 1
ATOM 758 O O . THR A 1 96 ? 32.216 -16.749 -11.352 1.00 51.81 96 THR A O 1
#

Organism: NCBI:txid1076126

Secondary structure (DSSP, 8-state):
--TGGGS-HHHHHHHHHHHTSTTHHHHHHHTTT-HHHHHHHHHHHHHHTTSTT--TTT-TTS-HHHHHHTT--HHHHHHHHHHHHHHHH-------

Radius of gyration: 14.42 Å; chains: 1; bounding box: 44×30×34 Å

pLDDT: mean 83.68, std 14.15, range [42.25, 96.06]

Sequence (96 aa):
MTWWDRQTAHQQLPIAAGLASKRGSQFMRYAGNDHGFAAWLLVADTLALRHPGVSILDLSDWNWREAYDRGETPGSALRQAMACNDTFGLWPGRDT